Protein AF-A0A938LZX3-F1 (afdb_monomer)

Radius of gyration: 15.49 Å; Cα contacts (8 Å, |Δi|>4): 205; chains: 1; bounding box: 35×32×38 Å

pLDDT: mean 92.25, std 6.3, range [52.66, 98.38]

Foldseek 3Di:
DPPFAQFDLVLLVQLCVQQVVKDFLPHRDDSVSVRVLLRLLDQPPDQFQDFDDDPDPVVVVVFVVPDRFQAPPPHPALSSCSRHPVNVVDDDDDDDDPDPCQVVSLVVQVVVLVPRDPVRLVSHDPVCSSRSGRSRDQWHADPNDIDGHPSRIPRSHND

Solvent-accessible surface area (backbone atoms only — not comparable to full-atom values): 9433 Å² total; per-residue (Å²): 120,56,85,63,75,58,66,25,70,67,44,44,43,50,26,45,69,47,7,78,71,24,20,46,70,86,37,78,55,44,63,67,59,48,50,56,57,55,52,47,49,56,45,45,93,56,86,68,45,64,81,79,73,66,93,48,63,68,61,51,52,51,28,64,72,68,28,50,72,23,37,52,52,84,41,54,78,44,56,61,50,63,30,36,66,58,55,90,75,62,82,90,85,86,82,91,71,100,57,77,49,64,71,52,40,34,49,52,53,49,58,48,42,74,62,58,44,76,73,49,38,67,54,34,57,78,96,42,41,92,60,57,55,35,60,27,42,55,67,50,58,54,98,94,42,80,47,67,63,88,74,44,67,41,54,70,30,63,107

Mean predicted aligned error: 3.71 Å

Secondary structure (DSSP, 8-state):
--SS--B-HHHHHHHHHH-TT-EETTEEP-HHHHHHHHHTT--TT---------SSHHHHHHHHHHPPTT--SS--TTGGGGGBTTGGG--------SS-HHHHHHHHHHHHHHHS-HHHHTTS-GGGTT----TT--EEEETTEEEE----EE--S--

Structure (mmCIF, N/CA/C/O backbone):
data_AF-A0A938LZX3-F1
#
_entry.id   AF-A0A938LZX3-F1
#
loop_
_atom_site.group_PDB
_atom_site.id
_atom_site.type_symbol
_atom_site.label_atom_id
_atom_site.label_alt_id
_atom_site.label_comp_id
_atom_site.label_asym_id
_atom_site.label_entity_id
_atom_site.label_seq_id
_atom_site.pdbx_PDB_ins_code
_atom_site.Cartn_x
_atom_site.Cartn_y
_atom_site.Cartn_z
_atom_site.occupancy
_atom_site.B_iso_or_equiv
_atom_site.auth_seq_id
_atom_site.auth_comp_id
_atom_site.auth_asym_id
_atom_site.auth_atom_id
_atom_site.pdbx_PDB_model_num
ATOM 1 N N . MET A 1 1 ? -14.470 -12.636 -6.210 1.00 52.66 1 MET A N 1
ATOM 2 C CA . MET A 1 1 ? -14.139 -11.230 -5.890 1.00 52.66 1 MET A CA 1
ATOM 3 C C . MET A 1 1 ? -14.516 -10.977 -4.443 1.00 52.66 1 MET A C 1
ATOM 5 O O . MET A 1 1 ? -15.612 -11.364 -4.055 1.00 52.66 1 MET A O 1
ATOM 9 N N . LEU A 1 2 ? -13.610 -10.400 -3.654 1.00 59.00 2 LEU A N 1
ATOM 10 C CA . LEU A 1 2 ? -13.878 -10.006 -2.269 1.00 59.00 2 LEU A CA 1
ATOM 11 C C . LEU A 1 2 ? -14.605 -8.659 -2.297 1.00 59.00 2 LEU A C 1
ATOM 13 O O . LEU A 1 2 ? -13.994 -7.638 -2.610 1.00 59.00 2 LEU A O 1
ATOM 17 N N . GLN A 1 3 ? -15.916 -8.673 -2.041 1.00 68.88 3 GLN A N 1
ATOM 18 C CA . GLN A 1 3 ? -16.719 -7.444 -2.028 1.00 68.88 3 GLN A CA 1
ATOM 19 C C . GLN A 1 3 ? -16.267 -6.498 -0.908 1.00 68.88 3 GLN A C 1
ATOM 21 O O . GLN A 1 3 ? -16.187 -5.290 -1.136 1.00 68.88 3 GLN A O 1
ATOM 26 N N . ASP A 1 4 ? -15.868 -7.069 0.230 1.00 82.88 4 ASP A N 1
ATOM 27 C CA . ASP A 1 4 ? -15.330 -6.352 1.380 1.00 82.88 4 ASP A CA 1
ATOM 28 C C . ASP A 1 4 ? -13.824 -6.569 1.518 1.00 82.88 4 ASP A C 1
ATOM 30 O O . ASP A 1 4 ? -13.292 -7.646 1.230 1.00 82.88 4 ASP A O 1
ATOM 34 N N . ILE A 1 5 ? -13.129 -5.531 1.978 1.00 90.50 5 ILE A N 1
ATOM 35 C CA . ILE A 1 5 ? -11.707 -5.624 2.286 1.00 90.50 5 ILE A CA 1
ATOM 36 C C . ILE A 1 5 ? -11.502 -6.550 3.499 1.00 90.50 5 ILE A C 1
ATOM 38 O O . ILE A 1 5 ? -12.122 -6.334 4.543 1.00 90.50 5 ILE A O 1
ATOM 42 N N . PRO A 1 6 ? -10.610 -7.553 3.423 1.00 95.19 6 PRO A N 1
ATOM 43 C CA . PRO A 1 6 ? -10.385 -8.486 4.524 1.00 95.19 6 PRO A CA 1
ATOM 44 C C . PRO A 1 6 ? -9.449 -7.881 5.586 1.00 95.19 6 PRO A C 1
ATOM 46 O O . PRO A 1 6 ? -8.400 -8.447 5.880 1.00 95.19 6 PRO A O 1
ATOM 49 N N . LEU A 1 7 ? -9.784 -6.720 6.158 1.00 96.75 7 LEU A N 1
ATOM 50 C CA . LEU A 1 7 ? -8.965 -6.074 7.193 1.00 96.75 7 LEU A CA 1
ATOM 51 C C . LEU A 1 7 ? -8.929 -6.898 8.491 1.00 96.75 7 LEU A C 1
ATOM 53 O O . LEU A 1 7 ? -9.956 -7.338 9.000 1.00 96.75 7 LEU A O 1
ATOM 57 N N . SER A 1 8 ? -7.738 -7.052 9.064 1.00 97.31 8 SER A N 1
ATOM 58 C CA . SER A 1 8 ? -7.504 -7.645 10.379 1.00 97.31 8 SER A CA 1
ATOM 59 C C . SER A 1 8 ? -7.587 -6.574 11.463 1.00 97.31 8 SER A C 1
ATOM 61 O O . SER A 1 8 ? -6.730 -5.691 11.551 1.00 97.31 8 SER A O 1
ATOM 63 N N . ALA A 1 9 ? -8.599 -6.668 12.329 1.00 97.38 9 ALA A N 1
ATOM 64 C CA . ALA A 1 9 ? -8.735 -5.774 13.479 1.00 97.38 9 ALA A CA 1
ATOM 65 C C . ALA A 1 9 ? -7.508 -5.841 14.407 1.00 97.38 9 ALA A C 1
ATOM 67 O O . ALA A 1 9 ? -7.054 -4.809 14.898 1.00 97.38 9 ALA A O 1
ATOM 68 N N . ALA A 1 10 ? -6.937 -7.037 14.589 1.00 97.62 10 ALA A N 1
ATOM 69 C CA . ALA A 1 10 ? -5.741 -7.244 15.398 1.00 97.62 10 ALA A CA 1
ATOM 70 C C . ALA A 1 10 ? -4.516 -6.533 14.804 1.00 97.62 10 ALA A C 1
ATOM 72 O O . ALA A 1 10 ? -3.834 -5.811 15.522 1.00 97.62 10 ALA A O 1
ATOM 73 N N . ALA A 1 11 ? -4.284 -6.651 13.491 1.00 97.12 11 ALA A N 1
ATOM 74 C CA . ALA A 1 11 ? -3.162 -5.972 12.838 1.00 97.12 11 ALA A CA 1
ATOM 75 C C . ALA A 1 11 ? -3.318 -4.442 12.868 1.00 97.12 11 ALA A C 1
ATOM 77 O O . ALA A 1 11 ? -2.348 -3.709 13.045 1.00 97.12 11 ALA A O 1
ATOM 78 N N . ILE A 1 12 ? -4.548 -3.937 12.721 1.00 98.12 12 ILE A N 1
ATOM 79 C CA . ILE A 1 12 ? -4.839 -2.502 12.853 1.00 98.12 12 ILE A CA 1
ATOM 80 C C . ILE A 1 12 ? -4.519 -2.010 14.267 1.00 98.12 12 ILE A C 1
ATOM 82 O O . ILE A 1 12 ? -3.909 -0.950 14.412 1.00 98.12 12 ILE A O 1
ATOM 86 N N . GLN A 1 13 ? -4.909 -2.769 15.293 1.00 98.25 13 GLN A N 1
ATOM 87 C CA . GLN A 1 13 ? -4.588 -2.440 16.679 1.00 98.25 13 GLN A CA 1
ATOM 88 C C . GLN A 1 13 ? -3.073 -2.470 16.920 1.00 98.25 13 GLN A C 1
ATOM 90 O O . GLN A 1 13 ? -2.524 -1.479 17.391 1.00 98.25 13 GLN A O 1
ATOM 95 N N . GLU A 1 14 ? -2.384 -3.529 16.487 1.00 97.50 14 GLU A N 1
ATOM 96 C CA . GLU A 1 14 ? -0.923 -3.663 16.594 1.00 97.50 14 GLU A CA 1
ATOM 97 C C . GLU A 1 14 ? -0.188 -2.483 15.939 1.00 97.50 14 GLU A C 1
ATOM 99 O O . GLU A 1 14 ? 0.789 -1.959 16.481 1.00 97.50 14 GLU A O 1
ATOM 104 N N . TRP A 1 15 ? -0.673 -2.012 14.786 1.00 97.38 15 TRP A N 1
ATOM 105 C CA . TRP A 1 15 ? -0.084 -0.861 14.110 1.00 97.38 15 TRP A CA 1
ATOM 106 C C . TRP A 1 15 ? -0.218 0.425 14.932 1.00 97.38 15 TRP A C 1
ATOM 108 O O . TRP A 1 15 ? 0.729 1.208 15.011 1.00 97.38 15 TRP A O 1
ATOM 118 N N . LEU A 1 16 ? -1.374 0.646 15.559 1.00 97.81 16 LEU A N 1
ATOM 119 C CA . LEU A 1 16 ? -1.612 1.810 16.413 1.00 97.81 16 LEU A CA 1
ATOM 120 C C . LEU A 1 16 ? -0.824 1.743 17.724 1.00 97.81 16 LEU A C 1
ATOM 122 O O . LEU A 1 16 ? -0.354 2.782 18.191 1.00 97.81 16 LEU A O 1
ATOM 126 N N . ASP A 1 17 ? -0.657 0.544 18.279 1.00 97.56 17 ASP A N 1
ATOM 127 C CA . ASP A 1 17 ? 0.153 0.307 19.475 1.00 97.56 17 ASP A CA 1
ATOM 128 C C . ASP A 1 17 ? 1.636 0.567 19.185 1.00 97.56 17 ASP A C 1
ATOM 130 O O . ASP A 1 17 ? 2.327 1.208 19.976 1.00 97.56 17 ASP A O 1
ATOM 134 N N . THR A 1 18 ? 2.110 0.135 18.013 1.00 97.06 18 THR A N 1
ATOM 135 C CA . THR A 1 18 ? 3.497 0.334 17.570 1.00 97.06 18 THR A CA 1
ATOM 136 C C . THR A 1 18 ? 3.777 1.785 17.188 1.00 97.06 18 THR A C 1
ATOM 138 O O . THR A 1 18 ? 4.819 2.328 17.543 1.00 97.06 18 THR A O 1
ATOM 141 N N . ALA A 1 19 ? 2.854 2.439 16.480 1.00 96.44 19 ALA A N 1
ATOM 142 C CA . ALA A 1 19 ? 2.971 3.834 16.063 1.00 96.44 19 ALA A CA 1
ATOM 143 C C . ALA A 1 19 ? 1.969 4.717 16.830 1.00 96.44 19 ALA A C 1
ATOM 145 O O . ALA A 1 19 ? 1.047 5.290 16.233 1.00 96.44 19 ALA A O 1
ATOM 146 N N . PRO A 1 20 ? 2.164 4.924 18.147 1.00 96.25 20 PRO A N 1
ATOM 147 C CA . PRO A 1 20 ? 1.240 5.650 18.996 1.00 96.25 20 PRO A CA 1
ATOM 148 C C . PRO A 1 20 ? 1.384 7.160 18.807 1.00 96.25 20 PRO A C 1
ATOM 150 O O . PRO A 1 20 ? 1.170 7.901 19.753 1.00 96.25 20 PRO A O 1
ATOM 153 N N . MET A 1 21 ? 1.764 7.655 17.635 1.00 96.88 21 MET A N 1
ATOM 154 C CA . MET A 1 21 ? 1.647 9.063 17.239 1.00 96.88 21 MET A CA 1
ATOM 155 C C . MET A 1 21 ? 0.941 9.199 15.886 1.00 96.88 21 MET A C 1
ATOM 157 O O . MET A 1 21 ? 0.840 10.310 15.362 1.00 96.88 21 MET A O 1
ATOM 161 N N . MET A 1 22 ? 0.437 8.087 15.337 1.00 97.94 22 MET A N 1
ATOM 162 C CA . MET A 1 22 ? -0.258 8.061 14.062 1.00 97.94 22 MET A CA 1
ATOM 163 C C . MET A 1 22 ? -1.520 8.924 14.101 1.00 97.94 22 MET A C 1
ATOM 165 O O . MET A 1 22 ? -2.319 8.875 15.045 1.00 97.94 22 MET A O 1
ATOM 169 N N . THR A 1 23 ? -1.719 9.693 13.037 1.00 98.38 23 THR A N 1
ATOM 170 C CA . THR A 1 23 ? -2.936 10.470 12.802 1.00 98.38 23 THR A CA 1
ATOM 171 C C . THR A 1 23 ? -3.587 10.070 11.484 1.00 98.38 23 THR A C 1
ATOM 173 O O . THR A 1 23 ? -2.915 9.594 10.570 1.00 98.38 23 THR A O 1
ATOM 176 N N . VAL A 1 24 ? -4.901 10.266 11.402 1.00 98.00 24 VAL A N 1
ATOM 177 C CA . VAL A 1 24 ? -5.701 10.222 10.175 1.00 98.00 24 VAL A CA 1
ATOM 178 C C . VAL A 1 24 ? -6.368 11.588 10.052 1.00 98.00 24 VAL A C 1
ATOM 180 O O . VAL A 1 24 ? -7.134 11.959 10.936 1.00 98.00 24 VAL A O 1
ATOM 183 N N . ASP A 1 25 ? -6.042 12.334 8.995 1.00 96.12 25 ASP A N 1
ATOM 184 C CA . ASP A 1 25 ? -6.483 13.725 8.781 1.00 96.12 25 ASP A CA 1
ATOM 185 C C . ASP A 1 25 ? -6.185 14.618 9.995 1.00 96.12 25 ASP A C 1
ATOM 187 O O . ASP A 1 25 ? -7.064 15.283 10.535 1.00 96.12 25 ASP A O 1
ATOM 191 N N . ASP A 1 26 ? -4.945 14.545 10.484 1.00 97.25 26 ASP A N 1
ATOM 192 C CA . ASP A 1 26 ? -4.446 15.285 11.654 1.00 97.25 26 ASP A CA 1
ATOM 193 C C . ASP A 1 26 ? -5.137 14.981 12.996 1.00 97.25 26 ASP A C 1
ATOM 195 O O . ASP A 1 26 ? -4.700 15.455 14.045 1.00 97.25 26 ASP A O 1
ATOM 199 N N . VAL A 1 27 ? -6.126 14.086 13.011 1.00 97.81 27 VAL A N 1
ATOM 200 C CA . VAL A 1 27 ? -6.759 13.570 14.227 1.00 97.81 27 VAL A CA 1
ATOM 201 C C . VAL A 1 27 ? -6.072 12.284 14.664 1.00 97.81 27 VAL A C 1
ATOM 203 O O . VAL A 1 27 ? -5.716 11.437 13.843 1.00 97.81 27 VAL A O 1
ATOM 206 N N . ARG A 1 28 ? -5.903 12.095 15.977 1.00 98.00 28 ARG A N 1
ATOM 207 C CA . ARG A 1 28 ? -5.350 10.857 16.537 1.00 98.00 28 ARG A CA 1
ATOM 208 C C . ARG A 1 28 ? -6.093 9.632 15.991 1.00 98.00 28 ARG A C 1
ATOM 210 O O . ARG A 1 28 ? -7.303 9.498 16.176 1.00 98.00 28 ARG A O 1
ATOM 217 N N . ALA A 1 29 ? -5.348 8.736 15.347 1.00 98.06 29 ALA A N 1
ATOM 218 C CA . ALA A 1 29 ? -5.896 7.521 14.774 1.00 98.06 29 ALA A CA 1
ATOM 219 C C . ALA A 1 29 ? -6.499 6.612 15.861 1.00 98.06 29 ALA A C 1
ATOM 221 O O . ALA A 1 29 ? -5.951 6.464 16.955 1.00 98.06 29 ALA A O 1
ATOM 222 N N . ARG A 1 30 ? -7.642 6.007 15.534 1.00 98.12 30 ARG A N 1
ATOM 223 C CA . ARG A 1 30 ? -8.338 4.969 16.303 1.00 98.12 30 ARG A CA 1
ATOM 224 C C . ARG A 1 30 ? -8.555 3.766 15.382 1.00 98.12 30 ARG A C 1
ATOM 226 O O . ARG A 1 30 ? -8.578 3.962 14.164 1.00 98.12 30 ARG A O 1
ATOM 233 N N . PRO A 1 31 ? -8.785 2.552 15.912 1.00 98.19 31 PRO A N 1
ATOM 234 C CA . PRO A 1 31 ? -8.969 1.370 15.071 1.00 98.19 31 PRO A CA 1
ATOM 235 C C . PRO A 1 31 ? -10.034 1.564 13.985 1.00 98.19 31 PRO A C 1
ATOM 237 O O . PRO A 1 31 ? -9.784 1.304 12.811 1.00 98.19 31 PRO A O 1
ATOM 240 N N . SER A 1 32 ? -11.189 2.131 14.347 1.00 97.19 32 SER A N 1
ATOM 241 C CA . SER A 1 32 ? -12.282 2.393 13.405 1.00 97.19 32 SER A CA 1
ATOM 242 C C . SER A 1 32 ? -11.940 3.450 12.352 1.00 97.19 32 SER A C 1
ATOM 244 O O . SER A 1 32 ? -12.298 3.282 11.185 1.00 97.19 32 SER A O 1
ATOM 246 N N . THR A 1 33 ? -11.237 4.527 12.724 1.00 97.75 33 THR A N 1
ATOM 247 C CA . THR A 1 33 ? -10.891 5.600 11.779 1.00 97.75 33 THR A CA 1
ATOM 248 C C . THR A 1 33 ? -9.823 5.147 10.791 1.00 97.75 33 THR A C 1
ATOM 250 O O . THR A 1 33 ? -9.946 5.428 9.598 1.00 97.75 33 THR A O 1
ATOM 253 N N . LEU A 1 34 ? -8.833 4.374 11.247 1.00 97.94 34 LEU A N 1
ATOM 254 C CA . LEU A 1 34 ? -7.819 3.776 10.382 1.00 97.94 34 LEU A CA 1
ATOM 255 C C . LEU A 1 34 ? -8.424 2.713 9.454 1.00 97.94 34 LEU A C 1
ATOM 257 O O . LEU A 1 34 ? -8.200 2.775 8.248 1.00 97.94 34 LEU A O 1
ATOM 261 N N . ALA A 1 35 ? -9.248 1.799 9.979 1.00 97.69 35 ALA A N 1
ATOM 262 C CA . ALA A 1 35 ? -9.935 0.787 9.174 1.00 97.69 35 ALA A CA 1
ATOM 263 C C . ALA A 1 35 ? -10.795 1.424 8.073 1.00 97.69 35 ALA A C 1
ATOM 265 O O . ALA A 1 35 ? -10.670 1.080 6.899 1.00 97.69 35 ALA A O 1
ATOM 266 N N . THR A 1 36 ? -11.608 2.420 8.442 1.00 95.94 36 THR A N 1
ATOM 267 C CA . THR A 1 36 ? -12.437 3.176 7.493 1.00 95.94 36 THR A CA 1
ATOM 268 C C . THR A 1 36 ? -11.575 3.852 6.432 1.00 95.94 36 THR A C 1
ATOM 270 O O . THR A 1 36 ? -11.916 3.833 5.250 1.00 95.94 36 THR A O 1
ATOM 273 N N . ARG A 1 37 ? -10.441 4.444 6.830 1.00 96.00 37 ARG A N 1
ATOM 274 C CA . ARG A 1 37 ? -9.530 5.109 5.898 1.00 96.00 37 ARG A CA 1
ATOM 275 C C . ARG A 1 37 ? -8.905 4.129 4.906 1.00 96.00 37 ARG A C 1
ATOM 277 O O . ARG A 1 37 ? -8.860 4.444 3.723 1.00 96.00 37 ARG A O 1
ATOM 284 N N . LEU A 1 38 ? -8.461 2.958 5.357 1.00 95.69 38 LEU A N 1
ATOM 285 C CA . LEU A 1 38 ? -7.912 1.916 4.485 1.00 95.69 38 LEU A CA 1
ATOM 286 C C . LEU A 1 38 ? -8.972 1.371 3.520 1.00 95.69 38 LEU A C 1
ATOM 288 O O . LEU A 1 38 ? -8.718 1.270 2.321 1.00 95.69 38 LEU A O 1
ATOM 292 N N . ALA A 1 39 ? -10.179 1.092 4.018 1.00 94.31 39 ALA A N 1
ATOM 293 C CA . ALA A 1 39 ? -11.273 0.538 3.222 1.00 94.31 39 ALA A CA 1
ATOM 294 C C . ALA A 1 39 ? -11.690 1.435 2.043 1.00 94.31 39 ALA A C 1
ATOM 296 O O . ALA A 1 39 ? -12.073 0.922 0.994 1.00 94.31 39 ALA A O 1
ATOM 297 N N . ARG A 1 40 ? -11.549 2.765 2.163 1.00 92.44 40 ARG A N 1
ATOM 298 C CA . ARG A 1 40 ? -11.809 3.717 1.059 1.00 92.44 40 ARG A CA 1
ATOM 299 C C . ARG A 1 40 ? -10.952 3.468 -0.183 1.00 92.44 40 ARG A C 1
ATOM 301 O O . ARG A 1 40 ? -11.328 3.885 -1.271 1.00 92.44 40 ARG A O 1
ATOM 308 N N . TYR A 1 41 ? -9.808 2.814 -0.020 1.00 93.38 41 TYR A N 1
ATOM 309 C CA . TYR A 1 41 ? -8.858 2.546 -1.093 1.00 93.38 41 TYR A CA 1
ATOM 310 C C . TYR A 1 41 ? -8.911 1.100 -1.600 1.00 93.38 41 TYR A C 1
ATOM 312 O O . TYR A 1 41 ? -8.060 0.697 -2.393 1.00 93.38 41 TYR A O 1
ATOM 320 N N . TRP A 1 42 ? -9.900 0.321 -1.153 1.00 93.56 42 TRP A N 1
ATOM 321 C CA . TRP A 1 42 ? -10.144 -1.024 -1.655 1.00 93.56 42 TRP A CA 1
ATOM 322 C C . TRP A 1 42 ? -10.837 -0.997 -3.020 1.00 93.56 42 TRP A C 1
ATOM 324 O O . TRP A 1 42 ? -11.838 -0.303 -3.215 1.00 93.56 42 TRP A O 1
ATOM 334 N N . LEU A 1 43 ? -10.320 -1.796 -3.952 1.00 92.56 43 LEU A N 1
ATOM 335 C CA . LEU A 1 43 ? -10.869 -1.971 -5.295 1.00 92.56 43 LEU A CA 1
ATOM 336 C C . LEU A 1 43 ? -11.326 -3.431 -5.440 1.00 92.56 43 LEU A C 1
ATOM 338 O O . LEU A 1 43 ? -10.502 -4.293 -5.724 1.00 92.56 43 LEU A 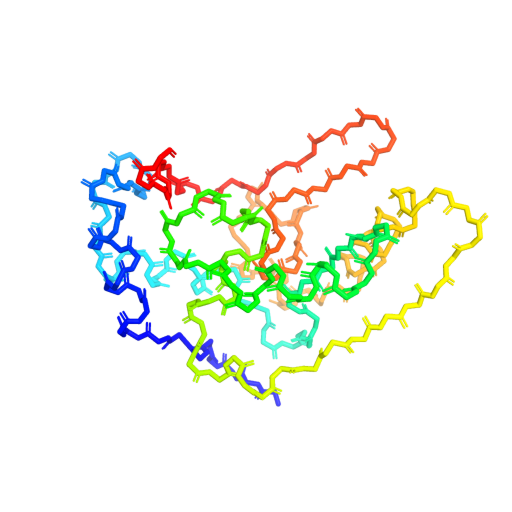O 1
ATOM 342 N N . PRO A 1 44 ? -12.610 -3.747 -5.195 1.00 89.31 44 PRO A N 1
ATOM 343 C CA . PRO A 1 44 ? -13.071 -5.134 -5.056 1.00 89.31 44 PRO A CA 1
ATOM 344 C C . PRO A 1 44 ? -13.131 -5.924 -6.372 1.00 89.31 44 PRO A C 1
ATOM 346 O O . PRO A 1 44 ? -13.290 -7.145 -6.344 1.00 89.31 44 PRO A O 1
ATOM 349 N N . ASP A 1 45 ? -13.033 -5.245 -7.514 1.00 90.50 45 ASP A N 1
ATOM 350 C CA . ASP A 1 45 ? -12.916 -5.846 -8.847 1.00 90.50 45 ASP A CA 1
ATOM 351 C C . ASP A 1 45 ? -11.461 -5.943 -9.340 1.00 90.50 45 ASP A C 1
ATOM 353 O O . ASP A 1 45 ? -11.231 -6.443 -10.438 1.00 90.50 45 ASP A O 1
ATOM 357 N N . GLU A 1 46 ? -10.482 -5.542 -8.522 1.00 93.12 46 GLU A N 1
ATOM 358 C CA . GLU A 1 46 ? -9.055 -5.666 -8.816 1.00 93.12 46 GLU A CA 1
ATOM 359 C C . GLU A 1 46 ? -8.407 -6.755 -7.954 1.00 93.12 46 GLU A C 1
ATOM 361 O O . GLU A 1 46 ? -8.738 -6.945 -6.783 1.00 93.12 46 GLU A O 1
ATOM 366 N N . THR A 1 47 ? -7.443 -7.475 -8.525 1.00 92.94 47 THR A N 1
ATOM 367 C CA . THR A 1 47 ? -6.710 -8.552 -7.829 1.00 92.94 47 THR A CA 1
ATOM 368 C C . THR A 1 47 ? -5.281 -8.164 -7.458 1.00 92.94 47 THR A C 1
ATOM 370 O O . THR A 1 47 ? -4.676 -8.780 -6.582 1.00 92.94 47 THR A O 1
ATOM 373 N N . ILE A 1 48 ? -4.728 -7.130 -8.097 1.00 96.19 48 ILE A N 1
ATOM 374 C CA . ILE A 1 48 ? -3.370 -6.652 -7.839 1.00 96.19 48 ILE A CA 1
ATOM 375 C C . ILE A 1 48 ? -3.410 -5.645 -6.688 1.00 96.19 48 ILE A C 1
ATOM 377 O O . ILE A 1 48 ? -3.931 -4.541 -6.824 1.00 96.19 48 ILE A O 1
ATOM 381 N N . LEU A 1 49 ? -2.828 -6.020 -5.547 1.00 96.00 49 LEU A N 1
ATOM 382 C CA . LEU A 1 49 ? -2.835 -5.193 -4.332 1.00 96.00 49 LEU A CA 1
ATOM 383 C C . LEU A 1 49 ? -1.585 -4.324 -4.180 1.00 96.00 49 LEU A C 1
ATOM 385 O O . LEU A 1 49 ? -1.622 -3.306 -3.487 1.00 96.00 49 LEU A O 1
ATOM 389 N N . TYR A 1 50 ? -0.480 -4.723 -4.808 1.00 96.50 50 TYR A N 1
ATOM 390 C CA . TYR A 1 50 ? 0.786 -4.006 -4.767 1.00 96.50 50 TYR A CA 1
ATOM 391 C C . TYR A 1 50 ? 1.620 -4.312 -6.012 1.00 96.50 50 TYR A C 1
ATOM 393 O O . TYR A 1 50 ? 1.740 -5.467 -6.414 1.00 96.50 50 TYR A O 1
ATOM 401 N N . ILE A 1 51 ? 2.226 -3.282 -6.594 1.00 96.44 51 ILE A N 1
ATOM 402 C CA . ILE A 1 51 ? 3.228 -3.391 -7.656 1.00 96.44 51 ILE A CA 1
ATOM 403 C C . ILE A 1 51 ? 4.506 -2.742 -7.140 1.00 96.44 51 ILE A C 1
ATOM 405 O O . ILE A 1 51 ? 4.478 -1.615 -6.643 1.00 96.44 51 ILE A O 1
ATOM 409 N N . GLY A 1 52 ? 5.624 -3.450 -7.256 1.00 94.75 52 GLY A N 1
ATOM 410 C CA . GLY A 1 52 ? 6.918 -2.953 -6.815 1.00 94.75 52 GLY A CA 1
ATOM 411 C C . GLY A 1 52 ? 8.064 -3.494 -7.658 1.00 94.75 52 GLY A C 1
ATOM 412 O O . GLY A 1 52 ? 7.920 -4.500 -8.351 1.00 94.75 52 GLY A O 1
ATOM 413 N N . LYS A 1 53 ? 9.224 -2.852 -7.543 1.00 93.81 53 LYS A N 1
ATOM 414 C CA . LYS A 1 53 ? 10.502 -3.342 -8.071 1.00 93.81 53 LYS A CA 1
ATOM 415 C C . LYS A 1 53 ? 11.422 -3.914 -6.997 1.00 93.81 53 LYS A C 1
ATOM 417 O O . LYS A 1 53 ? 11.302 -3.606 -5.808 1.00 93.81 53 LYS A O 1
ATOM 422 N N . ALA A 1 54 ? 12.379 -4.720 -7.444 1.00 92.62 54 ALA A N 1
ATOM 423 C CA . ALA A 1 54 ? 13.441 -5.293 -6.630 1.00 92.62 54 ALA A CA 1
ATOM 424 C C . ALA A 1 54 ? 14.734 -5.408 -7.448 1.00 92.62 54 ALA A C 1
ATOM 426 O O . ALA A 1 54 ? 14.673 -5.617 -8.656 1.00 92.62 54 ALA A O 1
ATOM 427 N N . VAL A 1 55 ? 15.884 -5.291 -6.778 1.00 90.06 55 VAL A N 1
ATOM 428 C CA . VAL A 1 55 ? 17.186 -5.718 -7.330 1.00 90.06 55 VAL A CA 1
ATOM 429 C C . VAL A 1 55 ? 17.405 -7.200 -7.019 1.00 90.06 55 VAL A C 1
ATOM 431 O O . VAL A 1 55 ? 17.735 -7.979 -7.902 1.00 90.06 55 VAL A O 1
ATOM 434 N N . SER A 1 56 ? 17.134 -7.594 -5.773 1.00 91.75 56 SER A N 1
ATOM 435 C CA . SER A 1 56 ? 17.104 -8.982 -5.314 1.00 91.75 56 SER A CA 1
ATOM 436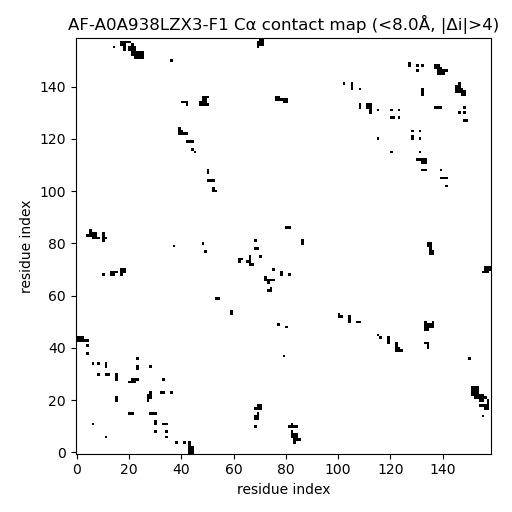 C C . SER A 1 56 ? 15.677 -9.345 -4.914 1.00 91.75 56 SER A C 1
ATOM 438 O O . SER A 1 56 ? 15.098 -8.730 -4.012 1.00 91.75 56 SER A O 1
ATOM 440 N N . LEU A 1 57 ? 15.080 -10.316 -5.613 1.00 91.50 57 LEU A N 1
ATOM 441 C CA . LEU A 1 57 ? 13.721 -10.772 -5.315 1.00 91.50 57 LEU A CA 1
ATOM 442 C C . LEU A 1 57 ? 13.651 -11.430 -3.934 1.00 91.50 57 LEU A C 1
ATOM 444 O O . LEU A 1 57 ? 12.719 -11.148 -3.185 1.00 91.50 57 LEU A O 1
ATOM 448 N N . SER A 1 58 ? 14.636 -12.265 -3.586 1.00 92.94 58 SER A N 1
ATOM 449 C CA . SER A 1 58 ? 14.687 -12.945 -2.288 1.00 92.94 58 SER A CA 1
ATOM 450 C C . SER A 1 58 ? 14.748 -11.946 -1.141 1.00 92.94 58 SER A C 1
ATOM 452 O O . SER A 1 58 ? 13.971 -12.070 -0.199 1.00 92.94 58 SER A O 1
ATOM 454 N N . ASP A 1 59 ? 15.589 -10.914 -1.248 1.00 92.38 59 ASP A N 1
ATOM 455 C CA . ASP A 1 59 ? 15.714 -9.902 -0.194 1.00 92.38 59 ASP A CA 1
ATOM 456 C C . ASP A 1 59 ? 14.441 -9.070 -0.094 1.00 92.38 59 ASP A C 1
ATOM 458 O O . ASP A 1 59 ? 13.965 -8.776 1.001 1.00 92.38 59 ASP A O 1
ATOM 462 N N . ARG A 1 60 ? 13.831 -8.736 -1.239 1.00 91.38 60 ARG A N 1
ATOM 463 C CA . ARG A 1 60 ? 12.570 -7.992 -1.265 1.00 91.38 60 ARG A CA 1
ATOM 464 C C . ARG A 1 60 ? 11.441 -8.774 -0.602 1.00 91.38 60 ARG A C 1
ATOM 466 O O . ARG A 1 60 ? 10.704 -8.203 0.201 1.00 91.38 60 ARG A O 1
ATOM 473 N N . VAL A 1 61 ? 11.299 -10.056 -0.933 1.00 90.19 61 VAL A N 1
ATOM 474 C CA . VAL A 1 61 ? 10.273 -10.939 -0.363 1.00 90.19 61 VAL A CA 1
ATOM 475 C C . VAL A 1 61 ? 10.558 -11.204 1.115 1.00 90.19 61 VAL A C 1
ATOM 477 O O . VAL A 1 61 ? 9.672 -11.015 1.945 1.00 90.19 61 VAL A O 1
ATOM 480 N N . GLY A 1 62 ? 11.796 -11.545 1.477 1.00 90.25 62 GLY A N 1
ATOM 481 C CA . GLY A 1 62 ? 12.216 -11.712 2.873 1.00 90.25 62 GLY A CA 1
ATOM 482 C C . GLY A 1 62 ? 11.980 -10.448 3.704 1.00 90.25 62 GLY A C 1
ATOM 483 O O . GLY A 1 62 ? 11.535 -10.512 4.850 1.00 90.25 62 GLY A O 1
ATOM 484 N N . GLY A 1 63 ? 12.168 -9.284 3.091 1.00 88.62 63 GLY A N 1
ATOM 485 C CA . GLY A 1 63 ? 11.815 -7.981 3.625 1.00 88.62 63 GLY A CA 1
ATOM 486 C C . GLY A 1 63 ? 10.329 -7.814 3.953 1.00 88.62 63 GLY A C 1
ATOM 487 O O . GLY A 1 63 ? 9.988 -7.309 5.020 1.00 88.62 63 GLY A O 1
ATOM 488 N N . PHE A 1 64 ? 9.430 -8.281 3.082 1.00 86.44 64 PHE A N 1
ATOM 489 C CA . PHE A 1 64 ? 7.991 -8.291 3.363 1.00 86.44 64 PHE A CA 1
ATOM 490 C C . PHE A 1 64 ? 7.632 -9.173 4.559 1.00 86.44 64 PHE A C 1
ATOM 492 O O . PHE A 1 64 ? 6.785 -8.774 5.356 1.00 86.44 64 PHE A O 1
ATOM 499 N N . TYR A 1 65 ? 8.274 -10.330 4.720 1.00 87.50 65 TYR A N 1
ATOM 500 C CA . TYR A 1 65 ? 8.010 -11.221 5.854 1.00 87.50 65 TYR A CA 1
ATOM 501 C C . TYR A 1 65 ? 8.593 -10.697 7.171 1.00 87.50 65 TYR A C 1
ATOM 503 O O . TYR A 1 65 ? 7.931 -10.762 8.202 1.00 87.50 65 TYR A O 1
ATOM 511 N N . SER A 1 66 ? 9.800 -10.131 7.140 1.00 90.06 66 SER A N 1
ATOM 512 C CA . SER A 1 66 ? 10.507 -9.670 8.343 1.00 90.06 66 SER A CA 1
ATOM 513 C C . SER A 1 66 ? 10.097 -8.273 8.822 1.00 90.06 66 SER A C 1
ATOM 515 O O . SER A 1 66 ? 10.238 -7.979 10.010 1.00 90.06 66 SER A O 1
ATOM 517 N N . SER A 1 67 ? 9.556 -7.413 7.947 1.00 88.62 67 SER A N 1
ATOM 518 C CA . SER A 1 67 ? 8.981 -6.124 8.354 1.00 88.62 67 SER A CA 1
ATOM 519 C C . SER A 1 67 ? 7.858 -6.309 9.361 1.00 88.62 67 SER A C 1
ATOM 521 O O . SER A 1 67 ? 6.853 -6.956 9.084 1.00 88.62 67 SER A O 1
ATOM 523 N N . ARG A 1 68 ? 7.994 -5.680 10.524 1.00 90.12 68 ARG A N 1
ATOM 524 C CA . ARG A 1 68 ? 6.913 -5.581 11.503 1.00 90.12 68 ARG A CA 1
ATOM 525 C C . ARG A 1 68 ? 6.005 -4.412 11.145 1.00 90.12 68 ARG A C 1
ATOM 527 O O . ARG A 1 68 ? 6.471 -3.400 10.613 1.00 90.12 68 ARG A O 1
ATOM 534 N N . ILE A 1 69 ? 4.707 -4.561 11.390 1.00 93.12 69 ILE A N 1
ATOM 535 C CA . ILE A 1 69 ? 3.758 -3.479 11.135 1.00 93.12 69 ILE A CA 1
ATOM 536 C C . ILE A 1 69 ? 4.117 -2.274 12.018 1.00 93.12 69 ILE A C 1
ATOM 538 O O . ILE A 1 69 ? 4.546 -2.444 13.151 1.00 93.12 69 ILE A O 1
ATOM 542 N N . GLY A 1 70 ? 4.044 -1.052 11.485 1.00 93.25 70 GLY A N 1
ATOM 543 C CA . GLY A 1 70 ? 4.433 0.146 12.244 1.00 93.25 70 GLY A CA 1
ATOM 544 C C . GLY A 1 70 ? 5.938 0.398 12.400 1.00 93.25 70 GLY A C 1
ATOM 545 O O . GLY A 1 70 ? 6.310 1.355 13.072 1.00 93.25 70 GLY A O 1
ATOM 546 N N . HIS A 1 71 ? 6.808 -0.368 11.740 1.00 92.25 71 HIS A N 1
ATOM 547 C CA . HIS A 1 71 ? 8.246 -0.081 11.681 1.00 92.25 71 HIS A CA 1
ATOM 548 C C . HIS A 1 71 ? 8.677 0.365 10.279 1.00 92.25 71 HIS A C 1
ATOM 550 O O . HIS A 1 71 ? 8.196 -0.147 9.266 1.00 92.25 71 HIS A O 1
ATOM 556 N N . ALA A 1 72 ? 9.604 1.320 10.188 1.00 86.25 72 ALA A N 1
ATOM 557 C CA . ALA A 1 72 ? 10.131 1.787 8.910 1.00 86.25 72 ALA A CA 1
ATOM 558 C C . ALA A 1 72 ? 11.035 0.753 8.227 1.00 86.25 72 ALA A C 1
ATOM 560 O O . ALA A 1 72 ? 11.198 0.756 7.003 1.00 86.25 72 ALA A O 1
ATOM 561 N N . ARG A 1 73 ? 11.659 -0.117 9.016 1.00 85.56 73 ARG A N 1
ATOM 562 C CA . ARG A 1 73 ? 12.654 -1.085 8.557 1.00 85.56 73 ARG A CA 1
ATOM 563 C C . ARG A 1 73 ? 12.166 -2.525 8.741 1.00 85.56 73 ARG A C 1
ATOM 565 O O . ARG A 1 73 ? 11.351 -2.777 9.627 1.00 85.56 73 ARG A O 1
ATOM 572 N N . PRO A 1 74 ? 12.690 -3.475 7.944 1.00 81.00 74 PRO A N 1
ATOM 573 C CA . PRO A 1 74 ? 13.597 -3.301 6.802 1.00 81.00 74 PRO A CA 1
ATOM 574 C C . PRO A 1 74 ? 12.946 -2.650 5.572 1.00 81.00 74 PRO A C 1
ATOM 576 O O . PRO A 1 74 ? 13.654 -2.049 4.768 1.00 81.00 74 PRO A O 1
ATOM 579 N N . HIS A 1 75 ? 11.615 -2.684 5.439 1.00 77.75 75 HIS A N 1
ATOM 580 C CA . HIS A 1 75 ? 10.913 -2.016 4.339 1.00 77.75 75 HIS A CA 1
ATOM 581 C C . HIS A 1 75 ? 9.586 -1.374 4.754 1.00 77.75 75 HIS A C 1
ATOM 583 O O . HIS A 1 75 ? 8.696 -2.051 5.262 1.00 77.75 75 HIS A O 1
ATOM 589 N N . ARG A 1 76 ? 9.422 -0.090 4.395 1.00 81.06 76 ARG A N 1
ATOM 590 C CA . ARG A 1 76 ? 8.157 0.668 4.497 1.00 81.06 76 ARG A CA 1
ATOM 591 C C . ARG A 1 76 ? 7.125 0.333 3.417 1.00 81.06 76 ARG A C 1
ATOM 593 O O . ARG A 1 76 ? 5.930 0.524 3.626 1.00 81.06 76 ARG A O 1
ATOM 600 N N . GLY A 1 77 ? 7.584 -0.049 2.226 1.00 83.25 77 GLY A N 1
ATOM 601 C CA . GLY A 1 77 ? 6.717 -0.224 1.058 1.00 83.25 77 GLY A CA 1
ATOM 602 C C . GLY A 1 77 ? 5.706 -1.351 1.263 1.00 83.25 77 GLY A C 1
ATOM 603 O O . GLY A 1 77 ? 6.061 -2.399 1.790 1.00 83.25 77 GLY A O 1
ATOM 604 N N . GLY A 1 78 ? 4.456 -1.136 0.848 1.00 86.88 78 GLY A N 1
ATOM 605 C CA . GLY A 1 78 ? 3.406 -2.150 0.944 1.00 86.88 78 GLY A CA 1
ATOM 606 C C . GLY A 1 78 ? 2.896 -2.424 2.365 1.00 86.88 78 GLY A C 1
ATOM 607 O O . GLY A 1 78 ? 2.203 -3.415 2.561 1.00 86.88 78 GLY A O 1
ATOM 608 N N . MET A 1 79 ? 3.187 -1.557 3.349 1.00 91.19 79 MET A N 1
ATOM 609 C CA . MET A 1 79 ? 2.754 -1.706 4.752 1.00 91.19 79 MET A CA 1
ATOM 610 C C . MET A 1 79 ? 1.257 -2.019 4.898 1.00 91.19 79 MET A C 1
ATOM 612 O O . MET A 1 79 ? 0.873 -2.812 5.750 1.00 91.19 79 MET A O 1
ATOM 616 N N . TRP A 1 80 ? 0.407 -1.448 4.039 1.00 95.38 80 TRP A N 1
ATOM 617 C CA . TRP A 1 80 ? -1.038 -1.683 4.090 1.00 95.38 80 TRP A CA 1
ATOM 618 C C . TRP A 1 80 ? -1.412 -3.151 3.846 1.00 95.38 80 TRP A C 1
ATOM 620 O O . TRP A 1 80 ? -2.416 -3.600 4.386 1.00 95.38 80 TRP A O 1
ATOM 630 N N . LEU A 1 81 ? -0.595 -3.938 3.134 1.00 95.31 81 LEU A N 1
ATOM 631 C CA . LEU A 1 81 ? -0.827 -5.381 2.985 1.00 95.31 81 LEU A CA 1
ATOM 632 C C . LEU A 1 81 ? -0.837 -6.101 4.337 1.00 95.31 81 LEU A C 1
ATOM 634 O O . LEU A 1 81 ? -1.612 -7.028 4.528 1.00 95.31 81 LEU A O 1
ATOM 638 N N . LYS A 1 82 ? -0.030 -5.643 5.302 1.00 94.69 82 LYS A N 1
ATOM 639 C CA . LYS A 1 82 ? 0.049 -6.245 6.643 1.00 94.69 82 LYS A CA 1
ATOM 640 C C . LYS A 1 82 ? -1.205 -6.025 7.482 1.00 94.69 82 LYS A C 1
ATOM 642 O O . LYS A 1 82 ? -1.349 -6.645 8.524 1.00 94.69 82 LYS A O 1
ATOM 647 N N . THR A 1 83 ? -2.114 -5.166 7.024 1.00 96.25 83 THR A N 1
ATOM 648 C CA . THR A 1 83 ? -3.422 -4.974 7.657 1.00 96.25 83 THR A CA 1
ATOM 649 C C . THR A 1 83 ? -4.453 -6.004 7.206 1.00 96.25 83 THR A C 1
ATOM 651 O O . THR A 1 83 ? -5.560 -6.004 7.731 1.00 96.25 83 THR A O 1
ATOM 654 N N . LEU A 1 84 ? -4.125 -6.873 6.245 1.00 95.56 84 LEU A N 1
ATOM 655 C CA . LEU A 1 84 ? -5.038 -7.883 5.720 1.00 95.56 84 LEU A CA 1
ATOM 656 C C . LEU A 1 84 ? -4.985 -9.162 6.567 1.00 95.56 84 LEU A C 1
ATOM 658 O O . LEU A 1 84 ? -3.918 -9.635 6.945 1.00 95.56 84 LEU A O 1
ATOM 662 N N . SER A 1 85 ? -6.154 -9.730 6.843 1.00 95.75 85 SER A N 1
ATOM 663 C CA . SER A 1 85 ? -6.343 -10.979 7.596 1.00 95.75 85 SER A CA 1
ATOM 664 C C . SER A 1 85 ? -5.996 -12.238 6.801 1.00 95.75 85 SER A C 1
ATOM 666 O O . SER A 1 85 ? -5.793 -13.286 7.397 1.00 95.75 85 SER A O 1
ATOM 668 N N . ASN A 1 86 ? -5.902 -12.130 5.477 1.00 93.62 86 ASN A N 1
ATOM 669 C CA . ASN A 1 86 ? -5.625 -13.223 4.545 1.00 93.62 86 ASN A CA 1
ATOM 670 C C . ASN A 1 86 ? -4.275 -13.040 3.832 1.00 93.62 86 ASN A C 1
ATOM 672 O O . ASN A 1 86 ? -4.141 -13.340 2.643 1.00 93.62 86 ASN A O 1
ATOM 676 N N . LEU A 1 87 ? -3.291 -12.460 4.523 1.00 90.62 87 LEU A N 1
ATOM 677 C CA . LEU A 1 87 ? -1.977 -12.159 3.949 1.00 90.62 87 LEU A CA 1
ATOM 678 C C . LEU A 1 87 ? -1.273 -13.419 3.409 1.00 90.62 87 LEU A C 1
ATOM 680 O O . LEU A 1 87 ? -0.583 -13.351 2.395 1.00 90.62 87 LEU A O 1
ATOM 684 N N . ASP A 1 88 ? -1.489 -14.560 4.060 1.00 90.81 88 ASP A N 1
ATOM 685 C CA . ASP A 1 88 ? -1.003 -15.897 3.704 1.00 90.81 88 ASP A CA 1
ATOM 686 C C . ASP A 1 88 ? -1.666 -16.495 2.452 1.00 90.81 88 ASP A C 1
ATOM 688 O O . ASP A 1 88 ? -1.148 -17.446 1.872 1.00 90.81 88 ASP A O 1
ATOM 692 N N . HIS A 1 89 ? -2.778 -15.920 1.991 1.00 92.94 89 HIS A N 1
ATOM 693 C CA . HIS A 1 89 ? -3.452 -16.321 0.753 1.00 92.94 89 HIS A CA 1
ATOM 694 C C . HIS A 1 89 ? -3.015 -15.486 -0.463 1.00 92.94 89 HIS A C 1
ATOM 696 O O . HIS A 1 89 ? -3.494 -15.711 -1.578 1.00 92.94 89 HIS A O 1
ATOM 702 N N . LEU A 1 90 ? -2.141 -14.491 -0.278 1.00 92.69 90 LEU A N 1
ATOM 703 C CA . LEU A 1 90 ? -1.659 -13.659 -1.377 1.00 92.69 90 LEU A CA 1
ATOM 704 C C . LEU A 1 90 ? -0.538 -14.356 -2.150 1.00 92.69 90 LEU A C 1
ATOM 706 O O . LEU A 1 90 ? 0.335 -15.005 -1.583 1.00 92.69 90 LEU A O 1
ATOM 710 N N . THR A 1 91 ? -0.529 -14.167 -3.470 1.00 94.81 91 THR A N 1
ATOM 711 C CA . THR A 1 91 ? 0.508 -14.707 -4.358 1.00 94.81 91 THR A CA 1
ATOM 712 C C . THR A 1 91 ? 1.396 -13.588 -4.888 1.00 94.81 91 THR A C 1
ATOM 714 O O . THR A 1 91 ? 0.910 -12.546 -5.329 1.00 94.81 91 THR A O 1
ATOM 717 N N . VAL A 1 92 ? 2.711 -13.814 -4.876 1.00 94.00 92 VAL A N 1
ATOM 718 C CA . VAL A 1 92 ? 3.684 -12.915 -5.505 1.00 94.00 92 VAL A CA 1
ATOM 719 C C . VAL A 1 92 ? 3.952 -13.392 -6.927 1.00 94.00 92 VAL A C 1
ATOM 721 O O . VAL A 1 92 ? 4.482 -14.480 -7.138 1.00 94.00 92 VAL A O 1
ATOM 724 N N . HIS A 1 93 ? 3.635 -12.544 -7.900 1.00 95.56 93 HIS A N 1
ATOM 725 C CA . HIS A 1 93 ? 4.046 -12.721 -9.288 1.00 95.56 93 HIS A CA 1
ATOM 726 C C . HIS A 1 93 ? 5.230 -11.803 -9.582 1.00 95.56 93 HIS A C 1
ATOM 728 O O . HIS A 1 93 ? 5.241 -10.646 -9.160 1.00 95.56 93 HIS A O 1
ATOM 734 N N . TYR A 1 94 ? 6.222 -12.306 -10.315 1.00 95.31 94 TYR A N 1
ATOM 735 C CA . TYR A 1 94 ? 7.391 -11.523 -10.698 1.00 95.31 94 TYR A CA 1
ATOM 736 C C . TYR A 1 94 ? 7.794 -11.800 -12.143 1.00 95.31 94 TYR A C 1
ATOM 738 O O . TYR A 1 94 ? 7.513 -12.861 -12.698 1.00 95.31 94 TYR A O 1
ATOM 746 N N . ALA A 1 95 ? 8.476 -10.826 -12.735 1.00 94.62 95 ALA A N 1
ATOM 747 C CA . ALA A 1 95 ? 9.145 -10.956 -14.016 1.00 94.62 95 ALA A CA 1
ATOM 748 C C . ALA A 1 95 ? 10.551 -10.371 -13.884 1.00 94.62 95 ALA A C 1
ATOM 750 O O . ALA A 1 95 ? 10.733 -9.312 -13.279 1.00 94.62 95 ALA A O 1
ATOM 751 N N . VAL A 1 96 ? 11.537 -11.068 -14.440 1.00 95.12 96 VAL A N 1
ATOM 752 C CA . VAL A 1 96 ? 12.915 -10.580 -14.505 1.00 95.12 96 VAL A CA 1
ATOM 753 C C . VAL A 1 96 ? 13.045 -9.661 -15.715 1.00 95.12 96 VAL A C 1
ATOM 755 O O . VAL A 1 96 ? 12.497 -9.944 -16.779 1.00 95.12 96 VAL A O 1
ATOM 758 N N . VAL A 1 97 ? 13.759 -8.553 -15.543 1.00 94.12 97 VAL A N 1
ATOM 759 C CA . VAL A 1 97 ? 14.076 -7.613 -16.620 1.00 94.12 97 VAL A CA 1
ATOM 760 C C . VAL A 1 97 ? 15.580 -7.368 -16.656 1.00 94.12 97 VAL A C 1
ATOM 762 O O . VAL A 1 97 ? 16.234 -7.332 -15.621 1.00 94.12 97 VAL A O 1
ATOM 765 N N . ASP A 1 98 ? 16.111 -7.191 -17.857 1.00 92.81 98 ASP A N 1
ATOM 766 C CA . ASP A 1 98 ? 17.524 -6.960 -18.188 1.00 92.81 98 ASP A CA 1
ATOM 767 C C . ASP A 1 98 ? 17.910 -5.468 -18.211 1.00 92.81 98 ASP A C 1
ATOM 769 O O . ASP A 1 98 ? 18.988 -5.081 -18.654 1.00 92.81 98 ASP A O 1
ATOM 773 N N . ARG A 1 99 ? 17.009 -4.612 -17.732 1.00 90.50 99 ARG A N 1
ATOM 774 C CA . ARG A 1 99 ? 17.101 -3.149 -17.739 1.00 90.50 99 ARG A CA 1
ATOM 775 C C . ARG A 1 99 ? 16.699 -2.593 -16.382 1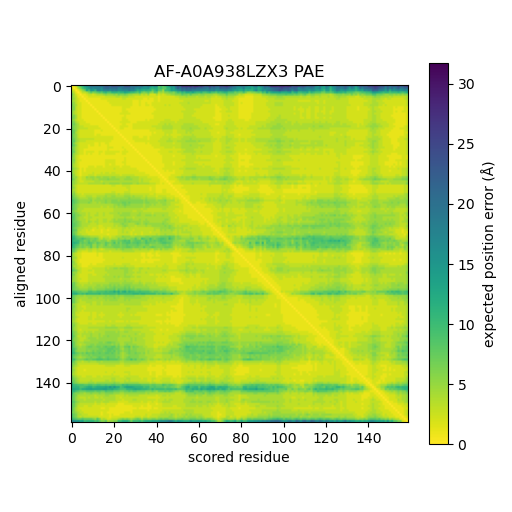.00 90.50 99 ARG A C 1
ATOM 777 O O . ARG A 1 99 ? 16.182 -3.329 -15.544 1.00 90.50 99 ARG A O 1
ATOM 784 N N . ASP A 1 100 ? 16.858 -1.285 -16.189 1.00 91.06 100 ASP A N 1
ATOM 785 C CA . ASP A 1 100 ? 16.380 -0.615 -14.976 1.00 91.06 100 ASP A CA 1
ATOM 786 C C . ASP A 1 100 ? 14.894 -0.957 -14.713 1.00 91.06 100 ASP A C 1
ATOM 788 O O . ASP A 1 100 ? 14.029 -0.679 -15.559 1.00 91.06 100 ASP A O 1
ATOM 792 N N . PRO A 1 101 ? 14.565 -1.573 -13.561 1.00 92.75 101 PRO A N 1
ATOM 793 C CA . PRO A 1 101 ? 13.195 -1.938 -13.247 1.00 92.75 101 PRO A CA 1
ATOM 794 C C . PRO A 1 101 ? 12.321 -0.730 -12.876 1.00 92.75 101 PRO A C 1
ATOM 796 O O . PRO A 1 101 ? 11.101 -0.872 -12.856 1.00 92.75 101 PRO A O 1
ATOM 799 N N . GLY A 1 102 ? 12.888 0.456 -12.611 1.00 92.31 102 GLY A N 1
ATOM 800 C CA . GLY A 1 102 ? 12.132 1.677 -12.289 1.00 92.31 102 GLY A CA 1
ATOM 801 C C . GLY A 1 102 ? 11.111 2.070 -13.367 1.00 92.31 102 GLY A C 1
ATOM 802 O O . GLY A 1 102 ? 9.908 2.084 -13.094 1.00 92.31 102 GLY A O 1
ATOM 803 N N . PRO A 1 103 ? 11.541 2.315 -14.617 1.00 93.12 103 PRO A N 1
ATOM 804 C CA . PRO A 1 103 ? 10.628 2.588 -15.727 1.00 93.12 103 PRO A CA 1
ATOM 805 C C . PRO A 1 103 ? 9.633 1.453 -16.018 1.00 93.12 103 PRO A C 1
ATOM 807 O O . PRO A 1 103 ? 8.542 1.700 -16.536 1.00 93.12 103 PRO A O 1
ATOM 810 N N . VAL A 1 104 ? 9.984 0.200 -15.709 1.00 94.12 104 VAL A N 1
ATOM 811 C CA . VAL A 1 104 ? 9.085 -0.953 -15.892 1.00 94.12 104 VAL A CA 1
ATOM 812 C C . VAL A 1 104 ? 7.976 -0.960 -14.837 1.00 94.12 104 VAL A C 1
ATOM 814 O O . VAL A 1 104 ? 6.809 -1.096 -15.198 1.00 94.12 104 VAL A O 1
ATOM 817 N N . GLU A 1 105 ? 8.320 -0.759 -13.562 1.00 95.56 105 GLU A N 1
ATOM 818 C CA . GLU A 1 105 ? 7.369 -0.620 -12.449 1.00 95.56 105 GLU A CA 1
ATOM 819 C C . GLU A 1 105 ? 6.394 0.533 -12.702 1.00 95.56 105 GLU A C 1
ATOM 821 O O . GLU A 1 105 ? 5.180 0.356 -12.595 1.00 95.56 105 GLU A O 1
ATOM 826 N N . SER A 1 106 ? 6.913 1.695 -13.109 1.00 95.75 106 SER A N 1
ATOM 827 C CA . SER A 1 106 ? 6.089 2.862 -13.430 1.00 95.75 106 SER A CA 1
ATOM 828 C C . SER A 1 106 ? 5.066 2.565 -14.530 1.00 95.75 106 SER A C 1
ATOM 830 O O . SER A 1 106 ? 3.885 2.895 -14.389 1.00 95.75 106 SER A O 1
ATOM 832 N N . ARG A 1 107 ? 5.484 1.875 -15.598 1.00 95.50 107 ARG A N 1
ATOM 833 C CA . ARG A 1 107 ? 4.593 1.473 -16.693 1.00 95.50 107 ARG A CA 1
ATOM 834 C C . ARG A 1 107 ? 3.556 0.446 -16.249 1.00 95.50 107 ARG A C 1
ATOM 836 O O . ARG A 1 107 ? 2.416 0.517 -16.696 1.00 95.50 107 ARG A O 1
ATOM 843 N N . ALA A 1 108 ? 3.930 -0.494 -15.382 1.00 96.56 108 ALA A N 1
ATOM 844 C CA . ALA A 1 108 ? 3.004 -1.476 -14.823 1.00 96.56 108 ALA A CA 1
ATOM 845 C C . ALA A 1 108 ? 1.928 -0.801 -13.955 1.00 96.56 108 ALA A C 1
ATOM 847 O O . ALA A 1 108 ? 0.745 -1.099 -14.113 1.00 96.56 108 ALA A O 1
ATOM 848 N N . LEU A 1 109 ? 2.312 0.169 -13.116 1.00 97.06 109 LEU A N 1
ATOM 849 C CA . LEU A 1 109 ? 1.368 1.004 -12.364 1.00 97.06 109 LEU A CA 1
ATOM 850 C C . LEU A 1 109 ? 0.447 1.801 -13.297 1.00 97.06 109 LEU A C 1
ATOM 852 O O . LEU A 1 109 ? -0.767 1.786 -13.107 1.00 97.06 109 LEU A O 1
ATOM 856 N N . GLY A 1 110 ? 0.994 2.436 -14.338 1.00 96.19 110 GLY A N 1
ATOM 857 C CA . GLY A 1 110 ? 0.202 3.137 -15.356 1.00 96.19 110 GLY A CA 1
ATOM 858 C C . GLY A 1 110 ? -0.807 2.220 -16.056 1.00 96.19 110 GLY A C 1
ATOM 859 O O . GLY A 1 110 ? -1.980 2.563 -16.192 1.00 96.19 110 GLY A O 1
ATOM 860 N N . ALA A 1 111 ? -0.376 1.016 -16.437 1.00 96.69 111 ALA A N 1
ATOM 861 C CA . ALA A 1 111 ? -1.219 0.012 -17.079 1.00 96.69 111 ALA A CA 1
ATOM 862 C C . ALA A 1 111 ? -2.328 -0.528 -16.162 1.00 96.69 111 ALA A C 1
ATOM 864 O O . ALA A 1 111 ? -3.411 -0.837 -16.667 1.00 96.69 111 ALA A O 1
ATOM 865 N N . PHE A 1 112 ? -2.067 -0.637 -14.854 1.00 97.00 112 PHE A N 1
ATOM 866 C CA . PHE A 1 112 ? -3.074 -0.950 -13.840 1.00 97.00 112 PHE A CA 1
ATOM 867 C C . PHE A 1 112 ? -4.109 0.174 -13.755 1.00 97.00 112 PHE A C 1
ATOM 869 O O . PHE A 1 112 ? -5.286 -0.054 -14.014 1.00 97.00 112 PHE A O 1
ATOM 876 N N . MET A 1 113 ? -3.670 1.413 -13.503 1.00 95.44 113 MET A N 1
ATOM 877 C CA . MET A 1 113 ? -4.569 2.564 -13.335 1.00 95.44 113 MET A CA 1
ATOM 878 C C . MET A 1 113 ? -5.459 2.803 -14.560 1.00 95.44 113 MET A C 1
ATOM 880 O O . MET A 1 113 ? -6.651 3.087 -14.422 1.00 95.44 113 MET A O 1
ATOM 884 N N . ALA A 1 114 ? -4.910 2.627 -15.765 1.00 94.94 114 ALA A N 1
ATOM 885 C CA . ALA A 1 114 ? -5.659 2.734 -17.014 1.00 94.94 114 ALA A CA 1
ATOM 886 C C . ALA A 1 114 ? -6.802 1.709 -17.127 1.00 94.94 114 ALA A C 1
ATOM 888 O O . ALA A 1 114 ? -7.796 1.994 -17.792 1.00 94.94 114 ALA A O 1
ATOM 889 N N . ARG A 1 115 ? -6.679 0.548 -16.469 1.00 95.25 115 ARG A N 1
ATOM 890 C CA . ARG A 1 115 ? -7.660 -0.547 -16.497 1.00 95.25 115 ARG A CA 1
ATOM 891 C C . ARG A 1 115 ? -8.636 -0.550 -15.325 1.00 95.25 115 ARG A C 1
ATOM 893 O O . ARG A 1 115 ? -9.673 -1.193 -15.461 1.00 95.25 115 ARG A O 1
ATOM 900 N N . VAL A 1 116 ? -8.359 0.194 -14.247 1.00 94.62 116 VAL A N 1
ATOM 901 C CA . VAL A 1 116 ? -9.292 0.305 -13.115 1.00 94.62 116 VAL A CA 1
ATOM 902 C C . VAL A 1 116 ? -10.661 0.735 -13.618 1.00 94.62 116 VAL A C 1
ATOM 904 O O . VAL A 1 116 ? -10.796 1.788 -14.254 1.00 94.62 116 VAL A O 1
ATOM 907 N N . SER A 1 117 ? -11.673 -0.077 -13.313 1.00 93.25 117 SER A N 1
ATOM 908 C CA . SER A 1 117 ? -13.033 0.127 -13.800 1.00 93.25 117 SER A CA 1
ATOM 909 C C . SER A 1 117 ? -13.609 1.472 -13.350 1.00 93.25 117 SER A C 1
ATOM 911 O O . SER A 1 117 ? -13.276 2.007 -12.288 1.00 93.25 117 SER A O 1
ATOM 913 N N . ALA A 1 118 ? -14.560 2.013 -14.115 1.00 91.62 118 ALA A N 1
ATOM 914 C CA . ALA A 1 118 ? -15.284 3.214 -13.702 1.00 91.62 118 ALA A CA 1
ATOM 915 C C . ALA A 1 118 ? -16.011 3.026 -12.353 1.00 91.62 118 ALA A C 1
ATOM 917 O O . ALA A 1 118 ? -16.147 3.982 -11.591 1.00 91.62 118 ALA A O 1
ATOM 918 N N . GLY A 1 119 ? -16.462 1.803 -12.044 1.00 90.38 119 GLY A N 1
ATOM 919 C CA . GLY A 1 119 ? -17.097 1.468 -10.768 1.00 90.38 119 GLY A CA 1
ATOM 920 C C . GLY A 1 119 ? -16.142 1.607 -9.587 1.00 90.38 119 GLY A C 1
ATOM 921 O O . GLY A 1 119 ? -16.488 2.243 -8.593 1.00 90.38 119 GLY A O 1
ATOM 922 N N . SER A 1 120 ? -14.924 1.090 -9.722 1.00 90.19 120 SER A N 1
ATOM 923 C CA . SER A 1 120 ? -13.899 1.188 -8.683 1.00 90.19 120 SER A CA 1
ATOM 924 C C . SER A 1 120 ? -13.261 2.566 -8.587 1.00 90.19 120 SER A C 1
ATOM 926 O O . SER A 1 120 ? -13.042 3.050 -7.478 1.00 90.19 120 SER A O 1
ATOM 928 N N . ARG A 1 121 ? -13.088 3.283 -9.704 1.00 90.94 121 ARG A N 1
ATOM 929 C CA . ARG A 1 121 ? -12.671 4.697 -9.668 1.00 90.94 121 ARG A CA 1
ATOM 930 C C . ARG A 1 121 ? -13.636 5.563 -8.865 1.00 90.94 121 ARG A C 1
ATOM 932 O O . ARG A 1 121 ? -13.190 6.421 -8.116 1.00 90.94 121 ARG A O 1
ATOM 939 N N . ARG A 1 122 ? -14.951 5.326 -8.948 1.00 89.94 122 ARG A N 1
ATOM 940 C CA . ARG A 1 122 ? -15.940 6.085 -8.159 1.00 89.94 122 ARG A CA 1
ATOM 941 C C . ARG A 1 122 ? -15.822 5.882 -6.645 1.00 89.94 122 ARG A C 1
ATOM 943 O O . ARG A 1 122 ? -16.336 6.723 -5.914 1.00 89.94 122 ARG A O 1
ATOM 950 N N . ARG A 1 123 ? -15.160 4.815 -6.179 1.00 86.25 123 ARG A N 1
ATOM 951 C CA . ARG A 1 123 ? -14.895 4.596 -4.746 1.00 86.25 123 ARG A CA 1
ATOM 952 C C . ARG A 1 123 ? -13.793 5.497 -4.197 1.00 86.25 123 ARG A C 1
ATOM 954 O O . ARG A 1 123 ? -13.791 5.774 -3.001 1.00 86.25 123 ARG A O 1
ATOM 961 N N . TYR A 1 124 ? -12.898 5.986 -5.055 1.00 85.31 124 TYR A N 1
ATOM 962 C CA . TYR A 1 124 ? -11.924 6.988 -4.650 1.00 85.31 124 TYR A CA 1
ATOM 963 C C . TYR A 1 124 ? -12.614 8.317 -4.315 1.00 85.31 124 TYR A C 1
ATOM 965 O O . TYR A 1 124 ? -13.561 8.713 -5.013 1.0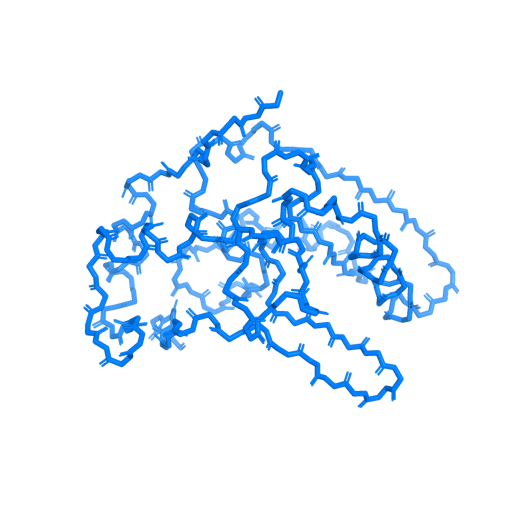0 85.31 124 TYR A O 1
ATOM 973 N N . PRO A 1 125 ? -12.105 9.049 -3.304 1.00 82.00 125 PRO A N 1
ATOM 974 C CA . PRO A 1 125 ? -12.409 10.464 -3.147 1.00 82.00 125 PRO A CA 1
ATOM 975 C C . PRO A 1 125 ? -12.186 11.200 -4.469 1.00 82.00 125 PRO A C 1
ATOM 977 O O . PRO A 1 125 ? -11.256 10.872 -5.202 1.00 82.00 125 PRO A O 1
ATOM 980 N N . GLU A 1 126 ? -13.039 12.173 -4.783 1.00 84.50 126 GLU A N 1
ATOM 981 C CA . GLU A 1 126 ? -13.047 12.845 -6.087 1.00 84.50 126 GLU A CA 1
ATOM 982 C C . GLU A 1 126 ? -11.670 13.381 -6.489 1.00 84.50 126 GLU A C 1
ATOM 984 O O . GLU A 1 126 ? -11.195 13.092 -7.584 1.00 84.50 126 GLU A O 1
ATOM 989 N N . GLN A 1 127 ? -10.985 14.033 -5.552 1.00 83.50 127 GLN A N 1
ATOM 990 C CA . GLN A 1 127 ? -9.639 14.577 -5.718 1.00 83.50 127 GLN A CA 1
ATOM 991 C C . GLN A 1 127 ? -8.530 13.521 -5.906 1.00 83.50 127 GLN A C 1
ATOM 993 O O . GLN A 1 127 ? -7.390 13.875 -6.193 1.00 83.50 127 GLN A O 1
ATOM 998 N N . GLU A 1 128 ? -8.831 12.233 -5.721 1.00 84.44 128 GLU A N 1
ATOM 999 C CA . GLU A 1 128 ? -7.890 11.113 -5.862 1.00 84.44 128 GLU A CA 1
ATOM 1000 C C . GLU A 1 128 ? 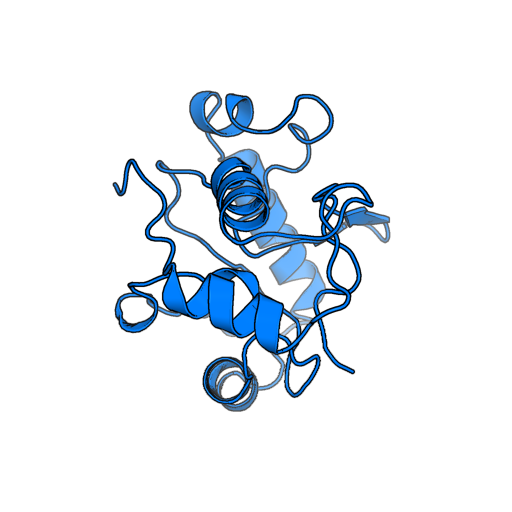-8.255 10.167 -7.021 1.00 84.44 128 GLU A C 1
ATOM 1002 O O . GLU A 1 128 ? -7.539 9.194 -7.263 1.00 84.44 128 GLU A O 1
ATOM 1007 N N . ARG A 1 129 ? -9.343 10.434 -7.764 1.00 88.06 129 ARG A N 1
ATOM 1008 C CA . ARG A 1 129 ? -9.821 9.557 -8.855 1.00 88.06 129 ARG A CA 1
ATOM 1009 C C . ARG A 1 129 ? -8.835 9.416 -10.014 1.00 88.06 129 ARG A C 1
ATOM 1011 O O . ARG A 1 129 ? -8.862 8.393 -10.697 1.00 88.06 129 ARG A O 1
ATOM 1018 N N . ASP A 1 130 ? -7.958 10.399 -10.198 1.00 86.25 130 ASP A N 1
ATOM 1019 C CA . ASP A 1 130 ? -6.921 10.400 -11.237 1.00 86.25 130 ASP A CA 1
ATOM 1020 C C . ASP A 1 130 ? -5.679 9.578 -10.853 1.00 86.25 130 ASP A C 1
ATOM 1022 O O . ASP A 1 130 ? -4.784 9.379 -11.675 1.00 86.25 130 ASP A O 1
ATOM 1026 N N . LEU A 1 131 ? -5.617 9.070 -9.616 1.00 91.50 131 LEU A N 1
ATOM 1027 C CA . LEU A 1 131 ? -4.516 8.246 -9.120 1.00 91.50 131 LEU A CA 1
ATOM 1028 C C . LEU A 1 131 ? -5.026 6.943 -8.462 1.00 91.50 131 LEU A C 1
ATOM 1030 O O . LEU A 1 131 ? -4.776 6.715 -7.273 1.00 91.50 131 LEU A O 1
ATOM 1034 N N . PRO A 1 132 ? -5.733 6.060 -9.203 1.00 93.94 132 PRO A N 1
ATOM 1035 C CA . PRO A 1 132 ? -6.333 4.850 -8.649 1.00 93.94 132 PRO A CA 1
ATOM 1036 C C . PRO A 1 132 ? -5.292 3.732 -8.478 1.00 93.94 132 PRO A C 1
ATOM 1038 O O . PRO A 1 132 ? -5.324 2.714 -9.162 1.00 93.94 132 PRO A O 1
ATOM 1041 N N . LEU A 1 133 ? -4.323 3.935 -7.589 1.00 95.25 133 LEU A N 1
ATOM 1042 C CA . LEU A 1 133 ? -3.217 3.003 -7.356 1.00 95.25 133 LEU A CA 1
ATOM 1043 C C . LEU A 1 133 ? -3.693 1.666 -6.756 1.00 95.25 133 LEU A C 1
ATOM 1045 O O . LEU A 1 133 ? -4.713 1.643 -6.057 1.00 95.25 133 LEU A O 1
ATOM 1049 N N . PRO A 1 134 ? -2.925 0.568 -6.923 1.00 96.12 134 PRO A N 1
ATOM 1050 C CA . PRO A 1 134 ? -3.152 -0.654 -6.156 1.00 96.12 134 PRO A CA 1
ATOM 1051 C C . PRO A 1 134 ? -3.229 -0.348 -4.658 1.00 96.12 134 PRO A C 1
ATOM 1053 O O . PRO A 1 134 ? -2.569 0.585 -4.187 1.00 96.12 134 PRO A O 1
ATOM 1056 N N . PHE A 1 135 ? -4.021 -1.128 -3.919 1.00 95.62 135 PHE A N 1
ATOM 1057 C CA . PHE A 1 135 ? -4.363 -0.870 -2.516 1.00 95.62 135 PHE A CA 1
ATOM 1058 C C . PHE A 1 135 ? -3.167 -0.396 -1.671 1.00 95.62 135 PHE A C 1
ATOM 1060 O O . PHE A 1 135 ? -3.242 0.652 -1.040 1.00 95.62 135 PHE A O 1
ATOM 1067 N N . ALA A 1 136 ? -2.037 -1.105 -1.714 1.00 95.75 136 ALA A N 1
ATOM 1068 C CA . ALA A 1 136 ? -0.870 -0.816 -0.882 1.00 95.75 136 ALA A CA 1
ATOM 1069 C C . ALA A 1 136 ? 0.216 0.049 -1.557 1.00 95.75 136 ALA A C 1
ATOM 1071 O O . ALA A 1 136 ? 1.276 0.286 -0.967 1.00 95.75 136 ALA A O 1
ATOM 1072 N N . ASN A 1 137 ? -0.019 0.540 -2.778 1.00 96.25 137 ASN A N 1
ATOM 1073 C CA . ASN A 1 137 ? 0.812 1.563 -3.410 1.00 96.25 137 ASN A CA 1
ATOM 1074 C C . ASN A 1 137 ? 0.353 2.962 -2.973 1.00 96.25 137 ASN A C 1
ATOM 1076 O O . ASN A 1 137 ? -0.823 3.320 -3.076 1.00 96.25 137 ASN A O 1
ATOM 1080 N N . LEU A 1 138 ? 1.308 3.774 -2.510 1.00 93.94 138 LEU A N 1
ATOM 1081 C CA . LEU A 1 138 ? 1.061 5.144 -2.039 1.00 93.94 138 LEU A CA 1
ATOM 1082 C C . LEU A 1 138 ? 1.587 6.212 -2.998 1.00 93.94 138 LEU A C 1
ATOM 1084 O O . LEU A 1 138 ? 1.222 7.379 -2.880 1.00 93.94 138 LEU A O 1
ATOM 1088 N N . GLU A 1 139 ? 2.455 5.824 -3.926 1.00 93.94 139 GLU A N 1
ATOM 1089 C CA . GLU A 1 139 ? 3.141 6.731 -4.834 1.00 93.94 139 GLU A CA 1
ATOM 1090 C C . GLU A 1 139 ? 3.258 6.104 -6.220 1.00 93.94 139 GLU A C 1
ATOM 1092 O O . GLU A 1 139 ? 3.353 4.882 -6.359 1.00 93.94 139 GLU A O 1
ATOM 1097 N N . TRP A 1 140 ? 3.302 6.964 -7.230 1.00 94.81 140 TRP A N 1
ATOM 1098 C CA . TRP A 1 140 ? 3.661 6.628 -8.598 1.00 94.81 140 TRP A CA 1
ATOM 1099 C C . TRP A 1 140 ? 4.612 7.684 -9.142 1.00 94.81 140 TRP A C 1
ATOM 1101 O O . TRP A 1 140 ? 4.415 8.884 -8.947 1.00 94.81 140 TRP A O 1
ATOM 1111 N N . HIS A 1 141 ? 5.673 7.221 -9.790 1.00 92.12 141 HIS A N 1
ATOM 1112 C CA . HIS A 1 141 ? 6.725 8.059 -10.348 1.00 92.12 141 HIS A CA 1
ATOM 1113 C C . HIS A 1 141 ? 6.683 7.889 -11.862 1.00 92.12 141 HIS A C 1
ATOM 1115 O O . HIS A 1 141 ? 6.940 6.792 -12.348 1.00 92.12 141 HIS A O 1
ATOM 1121 N N . SER A 1 142 ? 6.339 8.936 -12.609 1.00 87.19 142 SER A N 1
ATOM 1122 C CA . SER A 1 142 ? 6.249 8.908 -14.075 1.00 87.19 142 SER A CA 1
ATOM 1123 C C . SER A 1 142 ? 6.884 10.162 -14.653 1.00 87.19 142 SER A C 1
ATOM 1125 O O . SER A 1 142 ? 6.604 11.253 -14.170 1.00 87.19 142 SER A O 1
ATOM 1127 N N . GLU A 1 143 ? 7.743 10.010 -15.666 1.00 82.94 143 GLU A N 1
ATOM 1128 C CA . GLU A 1 143 ? 8.363 11.136 -16.394 1.00 82.94 143 GLU A CA 1
ATOM 1129 C C . GLU A 1 143 ? 9.043 12.171 -15.472 1.00 82.94 143 GLU A C 1
ATOM 1131 O O . GLU A 1 143 ? 8.952 13.378 -15.669 1.00 82.94 143 GLU A O 1
ATOM 1136 N N . GLY A 1 144 ? 9.694 11.703 -14.401 1.00 80.56 144 GLY A N 1
ATOM 1137 C CA . GLY A 1 144 ? 10.339 12.572 -13.406 1.00 80.56 144 GLY A CA 1
ATOM 1138 C C . GLY A 1 144 ? 9.377 13.261 -12.427 1.00 80.56 144 GLY A C 1
ATOM 1139 O O . GLY A 1 144 ? 9.828 13.934 -11.501 1.00 80.56 144 GLY A O 1
ATOM 1140 N N . LYS A 1 145 ? 8.061 13.065 -12.565 1.00 87.81 145 LYS A N 1
ATOM 1141 C CA . LYS A 1 145 ? 7.042 13.562 -11.637 1.00 87.81 145 LYS A CA 1
ATOM 1142 C C . LYS A 1 145 ? 6.660 12.489 -10.621 1.00 87.81 145 LYS A C 1
ATOM 1144 O O . LYS A 1 145 ? 6.320 11.361 -10.975 1.00 87.81 145 LYS A O 1
ATOM 1149 N N . ARG A 1 146 ? 6.654 12.869 -9.341 1.00 91.56 146 ARG A N 1
ATOM 1150 C CA . ARG A 1 146 ? 6.132 12.045 -8.245 1.00 91.56 146 ARG A CA 1
ATOM 1151 C C . ARG A 1 146 ? 4.695 12.443 -7.920 1.00 91.56 146 ARG A C 1
ATOM 1153 O O . ARG A 1 146 ? 4.450 13.562 -7.474 1.00 91.56 146 ARG A O 1
ATOM 1160 N N . CYS A 1 147 ? 3.772 11.503 -8.071 1.00 92.25 147 CYS A N 1
ATOM 1161 C CA . CYS A 1 147 ? 2.378 11.618 -7.653 1.00 92.25 147 CYS A CA 1
ATOM 1162 C C . CYS A 1 147 ? 2.161 10.772 -6.393 1.00 92.25 147 CYS A C 1
ATOM 1164 O O . CYS A 1 147 ? 2.566 9.610 -6.350 1.00 92.25 147 CYS A O 1
ATOM 1166 N N . ARG A 1 148 ? 1.531 11.340 -5.360 1.00 92.31 148 ARG A N 1
ATOM 1167 C CA . ARG A 1 148 ? 1.303 10.668 -4.073 1.00 92.31 148 ARG A CA 1
ATOM 1168 C C . ARG A 1 148 ? -0.182 10.642 -3.726 1.00 92.31 148 ARG A C 1
ATOM 1170 O O . ARG A 1 148 ? -0.863 11.654 -3.862 1.00 92.31 148 ARG A O 1
ATOM 1177 N N . ARG A 1 149 ? -0.649 9.489 -3.240 1.00 91.25 149 ARG A N 1
ATOM 1178 C CA . ARG A 1 149 ? -1.999 9.276 -2.703 1.00 91.25 149 ARG A CA 1
ATOM 1179 C C . ARG A 1 149 ? -2.225 10.192 -1.499 1.00 91.25 149 ARG A C 1
ATOM 1181 O O . ARG A 1 149 ? -1.411 10.195 -0.572 1.00 91.25 149 ARG A O 1
ATOM 1188 N N . GLN A 1 150 ? -3.339 10.917 -1.476 1.00 91.62 150 GLN A N 1
ATOM 1189 C CA . GLN A 1 150 ? -3.669 11.865 -0.405 1.00 91.62 150 GLN A CA 1
ATOM 1190 C C . GLN A 1 150 ? -4.408 11.156 0.735 1.00 91.62 150 GLN A C 1
ATOM 1192 O O . GLN A 1 150 ? -5.524 11.491 1.118 1.00 91.62 150 GLN A O 1
ATOM 1197 N N . HIS A 1 151 ? -3.753 10.141 1.300 1.00 92.75 151 HIS A N 1
ATOM 1198 C CA . HIS A 1 151 ? -4.389 9.208 2.225 1.00 92.75 151 HIS A CA 1
ATOM 1199 C C . HIS A 1 151 ? -4.607 9.736 3.649 1.00 92.75 151 HIS A C 1
AT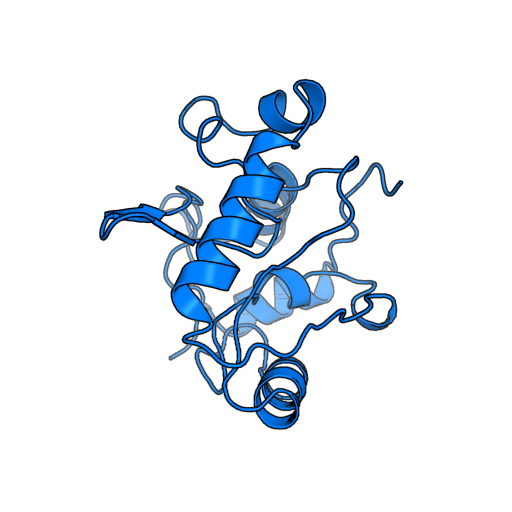OM 1201 O O . HIS A 1 151 ? -5.244 9.050 4.444 1.00 92.75 151 HIS A O 1
ATOM 1207 N N . GLY A 1 152 ? -4.078 10.911 4.000 1.00 94.50 152 GLY A N 1
ATOM 1208 C CA . GLY A 1 152 ? -4.290 11.551 5.308 1.00 94.50 152 GLY A CA 1
ATOM 1209 C C . GLY A 1 152 ? -3.652 10.839 6.510 1.00 94.50 152 GLY A C 1
ATOM 1210 O O . GLY A 1 152 ? -3.732 11.347 7.623 1.00 94.50 152 GLY A O 1
ATOM 1211 N N . ILE A 1 153 ? -3.004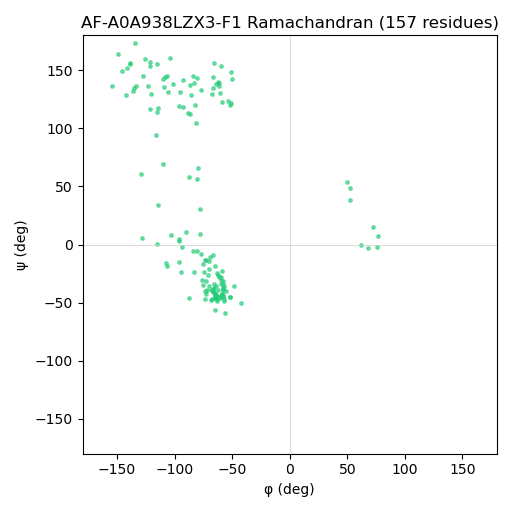 9.684 6.317 1.00 95.81 153 ILE A N 1
ATOM 1212 C CA . ILE A 1 153 ? -2.293 8.972 7.392 1.00 95.81 153 ILE A CA 1
ATOM 1213 C C . ILE A 1 153 ? -0.911 9.602 7.564 1.00 95.81 153 ILE A C 1
ATOM 1215 O O . ILE A 1 153 ? -0.098 9.575 6.638 1.00 95.81 153 ILE A O 1
ATOM 1219 N N . ALA A 1 154 ? -0.616 10.117 8.752 1.00 96.38 154 ALA A N 1
ATOM 1220 C CA . ALA A 1 154 ? 0.696 10.657 9.092 1.00 96.38 154 ALA A CA 1
ATOM 1221 C C . ALA A 1 154 ? 1.296 9.930 10.298 1.00 96.38 154 ALA A C 1
ATOM 1223 O O . ALA A 1 154 ? 0.581 9.322 11.090 1.00 96.38 154 ALA A O 1
ATOM 1224 N N . ARG A 1 155 ? 2.633 9.979 10.408 1.00 95.19 155 ARG A N 1
ATOM 1225 C CA . ARG A 1 155 ? 3.425 9.271 11.434 1.00 95.19 155 ARG A CA 1
ATOM 1226 C C . ARG A 1 155 ? 3.067 7.773 11.552 1.00 95.19 155 ARG A C 1
ATOM 1228 O O . ARG A 1 155 ? 2.750 7.303 12.639 1.00 95.19 155 ARG A O 1
ATOM 1235 N N . PRO A 1 156 ? 3.106 7.005 10.442 1.00 94.50 156 PRO A N 1
ATOM 1236 C CA . PRO A 1 156 ? 2.682 5.607 10.442 1.00 94.50 156 PRO A CA 1
ATOM 1237 C C . PRO A 1 156 ? 3.718 4.641 11.040 1.00 94.50 156 PRO A C 1
ATOM 1239 O O . PRO A 1 156 ? 3.584 3.433 10.861 1.00 94.50 156 PRO A O 1
ATOM 1242 N N . THR A 1 157 ? 4.786 5.140 11.662 1.00 94.19 157 THR A N 1
ATOM 1243 C CA . THR A 1 157 ? 5.860 4.316 12.223 1.00 94.19 157 THR A CA 1
ATOM 1244 C C . THR A 1 157 ? 6.320 4.838 13.575 1.00 94.19 157 THR A C 1
ATOM 1246 O O . THR A 1 157 ? 6.138 6.020 13.868 1.00 94.19 157 THR A O 1
ATOM 1249 N N . ALA A 1 158 ? 6.908 3.946 14.372 1.00 89.56 158 ALA A N 1
ATOM 1250 C CA . ALA A 1 158 ? 7.533 4.259 15.656 1.00 89.56 158 ALA A CA 1
ATOM 1251 C C . A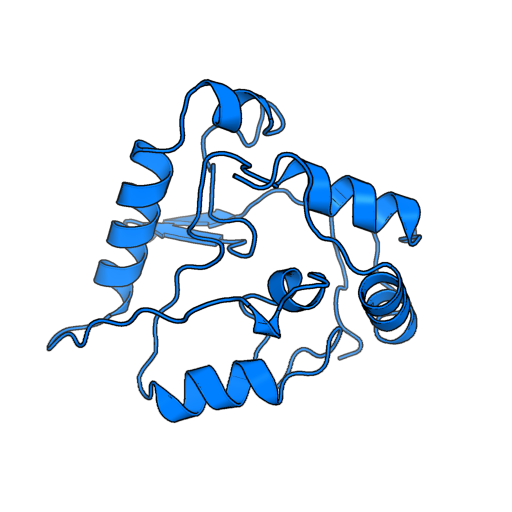LA A 1 158 ? 8.873 5.006 15.514 1.00 89.56 158 ALA A C 1
ATOM 1253 O O . ALA A 1 158 ? 9.237 5.787 16.391 1.00 89.56 158 ALA A O 1
ATOM 1254 N N . ASP A 1 159 ? 9.594 4.730 14.424 1.00 80.75 159 ASP A N 1
ATOM 1255 C CA . ASP A 1 159 ? 10.933 5.224 14.087 1.00 80.75 159 ASP A CA 1
ATOM 1256 C C . ASP A 1 159 ? 10.945 6.227 12.922 1.00 80.75 159 ASP A C 1
ATOM 1258 O O . ASP A 1 159 ? 10.022 6.201 12.057 1.00 80.75 159 ASP A O 1
#

Sequence (159 aa):
MLQDIPLSAAAIQEWLDTAPMMTVD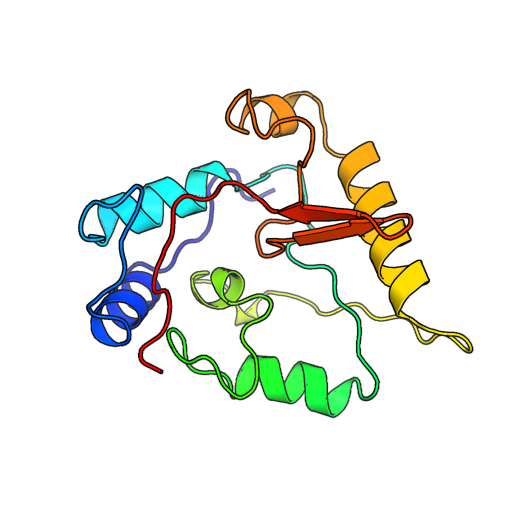DVRARPSTLATRLARYWLPDETILYIGKAVSLSDRVGGFYSSRIGHARPHRGGMWLKTLSNLDHLTVHYAVVDRDPGPVESRALGAFMARVSAGSRRRYPEQERDLPLPFANLEWHSEGKRCRRQHGIARPTAD